Protein AF-A0A420QWT0-F1 (afdb_monomer)

Nearest PDB structures (foldseek):
  5tpr-assembly1_B  TM=4.405E-01  e=2.534E+00  Trichormus variabilis ATCC 29413
  8ay0-assembly3_C  TM=2.573E-01  e=9.370E-01  Bacillus subtilis
  5er3-assembly1_A  TM=3.876E-01  e=3.249E+00  Rhodopirellula baltica SH 1
  6lk2-assembly2_B  TM=3.713E-01  e=8.257E+00  Providencia alcalifaciens F90-2004

Radius of gyration: 18.42 Å; Cα contacts (8 Å, |Δi|>4): 127; chains: 1; bounding box: 42×38×59 Å

Organism: Fusarium oxysporum (NCBI:txid5507)

Secondary structure (DSSP, 8-state):
--------TTTT---S-SS----S--HHHHT-TT--SPEEEEETT--SSHHHHHHHHTS-TT--S-EEEEE--S-HHHHHHHHHHHHHHHH-S-HHHHHHHHHHHHH-SS--HHHHHHHHHHHHHHHHHHHHHHTTS-GGG--

Structure (mmCIF, N/CA/C/O backbone):
data_AF-A0A420QWT0-F1
#
_entry.id   AF-A0A420QWT0-F1
#
loop_
_atom_site.group_PDB
_atom_site.id
_atom_site.type_symbol
_atom_site.label_atom_id
_atom_site.label_alt_id
_atom_site.label_comp_id
_atom_site.label_asym_id
_atom_site.label_entity_id
_atom_site.label_seq_id
_atom_site.pdbx_PDB_ins_code
_atom_site.Cartn_x
_atom_site.Cartn_y
_atom_site.Cartn_z
_atom_site.occupancy
_atom_site.B_iso_or_equiv
_atom_site.auth_seq_id
_atom_site.auth_comp_id
_atom_site.auth_asym_id
_atom_site.auth_atom_id
_atom_site.pdbx_PDB_model_num
ATOM 1 N N . MET A 1 1 ? 8.791 12.418 -42.020 1.00 38.28 1 MET A N 1
ATOM 2 C CA . MET A 1 1 ? 9.603 12.540 -40.796 1.00 38.28 1 MET A CA 1
ATOM 3 C C . MET A 1 1 ? 8.956 13.667 -40.011 1.00 38.28 1 MET A C 1
ATOM 5 O O . MET A 1 1 ? 9.045 14.799 -40.458 1.00 38.28 1 MET A O 1
ATOM 9 N N . ARG A 1 2 ? 8.090 13.342 -39.043 1.00 45.41 2 ARG A N 1
ATOM 10 C CA . ARG A 1 2 ? 7.358 14.347 -38.257 1.00 45.41 2 ARG A CA 1
ATOM 11 C C . ARG A 1 2 ? 8.166 14.600 -36.991 1.00 45.41 2 ARG A C 1
ATOM 13 O O . ARG A 1 2 ? 8.563 13.626 -36.359 1.00 45.41 2 ARG A O 1
ATOM 20 N N . ASP A 1 3 ? 8.440 15.871 -36.715 1.00 48.00 3 ASP A N 1
ATOM 21 C CA . ASP A 1 3 ? 8.976 16.341 -35.441 1.00 48.00 3 ASP A CA 1
ATOM 22 C C . ASP A 1 3 ? 8.069 15.832 -34.316 1.00 48.00 3 ASP A C 1
ATOM 24 O O . ASP A 1 3 ? 6.866 16.091 -34.313 1.00 48.00 3 ASP A O 1
ATOM 28 N N . GLU A 1 4 ? 8.641 15.045 -33.410 1.00 56.78 4 GLU A N 1
ATOM 29 C CA . GLU A 1 4 ? 8.006 14.694 -32.144 1.00 56.78 4 GLU A CA 1
ATOM 30 C C . GLU A 1 4 ? 8.210 15.892 -31.213 1.00 56.78 4 GLU A C 1
ATOM 32 O O . GLU A 1 4 ? 9.347 16.220 -30.858 1.00 56.78 4 GLU A O 1
ATOM 37 N N . ASP A 1 5 ? 7.117 16.568 -30.850 1.00 61.09 5 ASP A N 1
ATOM 38 C CA . ASP A 1 5 ? 7.131 17.589 -29.805 1.00 61.09 5 ASP A CA 1
ATOM 39 C C . ASP A 1 5 ? 7.795 17.019 -28.538 1.00 61.09 5 ASP A C 1
ATOM 41 O O . ASP A 1 5 ? 7.561 15.853 -28.193 1.00 61.09 5 ASP A O 1
ATOM 45 N N . PRO A 1 6 ? 8.614 17.801 -27.812 1.00 56.22 6 PRO A N 1
ATOM 46 C CA . PRO A 1 6 ? 9.253 17.318 -26.598 1.00 56.22 6 PRO A CA 1
ATOM 47 C C . PRO A 1 6 ? 8.182 16.847 -25.611 1.00 56.22 6 PRO A C 1
ATOM 49 O O . PRO A 1 6 ? 7.360 17.634 -25.139 1.00 56.22 6 PRO A O 1
ATOM 52 N N . VAL A 1 7 ? 8.194 15.548 -25.298 1.00 57.12 7 VAL A N 1
ATOM 53 C CA . VAL A 1 7 ? 7.307 14.962 -24.292 1.00 57.12 7 VAL A CA 1
ATOM 54 C C . VAL A 1 7 ? 7.584 15.674 -22.972 1.00 57.12 7 VAL A C 1
ATOM 56 O O . VAL A 1 7 ? 8.680 15.579 -22.417 1.00 57.12 7 VAL A O 1
ATOM 59 N N . THR A 1 8 ? 6.596 16.415 -22.472 1.00 62.59 8 THR A N 1
ATOM 60 C CA . THR A 1 8 ? 6.654 17.040 -21.151 1.00 62.59 8 THR A CA 1
ATOM 61 C C . THR A 1 8 ? 6.964 15.978 -20.099 1.00 62.59 8 THR A C 1
ATOM 63 O O . THR A 1 8 ? 6.437 14.866 -20.155 1.00 62.59 8 THR A O 1
ATOM 66 N N . PHE A 1 9 ? 7.833 16.294 -19.136 1.00 56.12 9 PHE A N 1
ATOM 67 C CA . PHE A 1 9 ? 8.149 15.384 -18.032 1.00 56.12 9 PHE A CA 1
ATOM 68 C C . PHE A 1 9 ? 6.848 14.918 -17.348 1.00 56.12 9 PHE A C 1
ATOM 70 O O . PHE A 1 9 ? 6.050 15.748 -16.919 1.00 56.12 9 PHE A O 1
A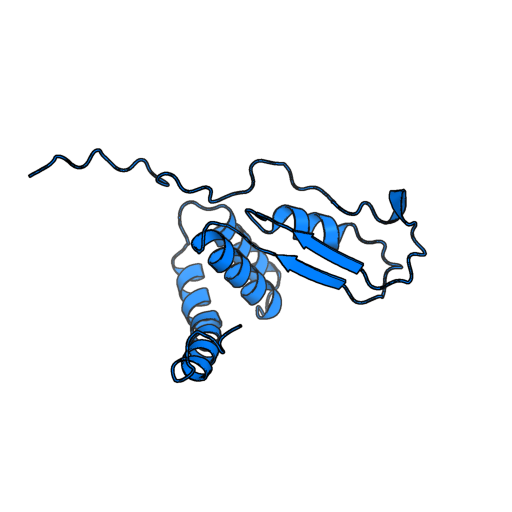TOM 77 N N . GLY A 1 10 ? 6.615 13.601 -17.295 1.00 59.62 10 GLY A N 1
ATOM 78 C CA . GLY A 1 10 ? 5.368 12.994 -16.796 1.00 59.62 10 GLY A CA 1
ATOM 79 C C . GLY A 1 10 ? 4.281 12.721 -17.854 1.00 59.62 10 GLY A C 1
ATOM 80 O O . GLY A 1 10 ? 3.324 12.001 -17.573 1.00 59.62 10 GLY A O 1
ATOM 81 N N . GLY A 1 11 ? 4.431 13.211 -19.087 1.00 67.88 11 GLY A N 1
ATOM 82 C CA . GLY A 1 11 ? 3.473 13.006 -20.178 1.00 67.88 11 GLY A CA 1
ATOM 83 C C . GLY A 1 11 ? 2.061 13.519 -19.855 1.00 67.88 11 GLY A C 1
ATOM 84 O O . GLY A 1 11 ? 1.892 14.494 -19.129 1.00 67.88 11 GLY A O 1
ATOM 85 N N . LYS A 1 12 ? 1.034 12.850 -20.397 1.00 70.44 12 LYS A N 1
ATOM 86 C CA . LYS A 1 12 ? -0.393 13.082 -20.078 1.00 70.44 12 LYS A CA 1
ATOM 87 C C . LYS A 1 12 ? -0.902 12.172 -18.943 1.00 70.44 12 LYS A C 1
ATOM 89 O O . LYS A 1 12 ? -2.098 11.911 -18.875 1.00 70.44 12 LYS A O 1
ATOM 94 N N . LYS A 1 13 ? -0.007 11.628 -18.109 1.00 73.19 13 LYS A N 1
ATOM 95 C CA . LYS A 1 13 ? -0.359 10.612 -17.106 1.00 73.19 13 LYS A CA 1
ATOM 96 C C . LYS A 1 13 ? -0.757 11.243 -15.776 1.00 73.19 13 LYS A C 1
ATOM 98 O O . LYS A 1 13 ? -0.067 12.122 -15.262 1.00 73.19 13 LYS A O 1
ATOM 103 N N . TYR A 1 14 ? -1.830 10.728 -15.184 1.00 77.19 14 TYR A N 1
ATOM 104 C CA . TYR A 1 14 ? -2.287 11.102 -13.847 1.00 77.19 14 TYR A CA 1
ATOM 105 C C . TYR A 1 14 ? -1.692 10.142 -12.821 1.00 77.19 14 TYR A C 1
ATOM 107 O O .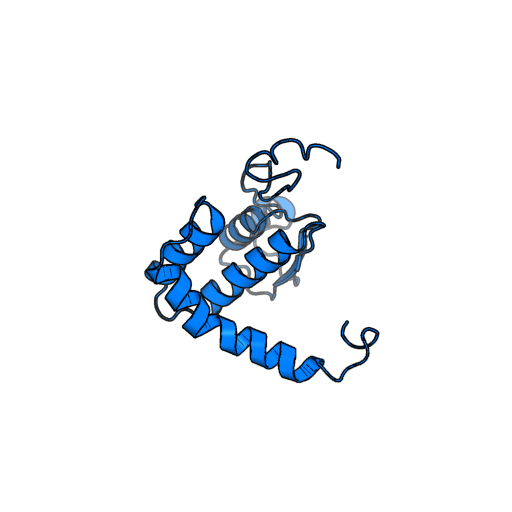 TYR A 1 14 ? -2.294 9.144 -12.452 1.00 77.19 14 TYR A O 1
ATOM 115 N N . LEU A 1 15 ? -0.461 10.422 -12.390 1.00 73.81 15 LEU A N 1
ATOM 116 C CA . LEU A 1 15 ? 0.269 9.508 -11.509 1.00 73.81 15 LEU A CA 1
ATOM 117 C C . LEU A 1 15 ? -0.187 9.581 -10.047 1.00 73.81 15 LEU A C 1
ATOM 119 O O . LEU A 1 15 ? 0.079 8.651 -9.298 1.00 73.81 15 LEU A O 1
ATOM 123 N N . PHE A 1 16 ? -0.833 10.659 -9.610 1.00 78.25 16 PHE A N 1
ATOM 124 C CA . PHE A 1 16 ? -1.189 10.878 -8.207 1.00 78.25 16 PHE A CA 1
ATOM 125 C C . PHE A 1 16 ? -2.631 11.326 -8.064 1.00 78.25 16 PHE A C 1
ATOM 127 O O . PHE A 1 16 ? -3.143 12.052 -8.917 1.00 78.25 16 PHE A O 1
ATOM 134 N N . GLY A 1 17 ? -3.238 10.983 -6.926 1.00 75.62 17 GLY A N 1
ATOM 135 C CA . GLY A 1 17 ? -4.487 11.607 -6.513 1.00 75.62 17 GLY A CA 1
ATOM 136 C C . GLY A 1 17 ? -4.335 13.132 -6.430 1.00 75.62 17 GLY A C 1
ATOM 137 O O . GLY A 1 17 ? -3.309 13.658 -5.984 1.00 75.62 17 GLY A O 1
ATOM 138 N N . ASN A 1 18 ? -5.368 13.854 -6.850 1.00 83.12 18 ASN A N 1
ATOM 139 C CA . ASN A 1 18 ? -5.418 15.320 -6.846 1.00 83.12 18 ASN A CA 1
ATOM 140 C C . ASN A 1 18 ? -6.185 15.899 -5.641 1.00 83.12 18 ASN A C 1
ATOM 142 O O . ASN A 1 18 ? -6.386 17.108 -5.563 1.00 83.12 18 ASN A O 1
ATOM 146 N N . VAL A 1 19 ? -6.593 15.046 -4.701 1.00 85.88 19 VAL A N 1
ATOM 147 C CA . VAL A 1 19 ? -7.299 15.413 -3.465 1.00 85.88 19 VAL A CA 1
ATOM 148 C C . VAL A 1 19 ? -6.434 15.112 -2.239 1.00 85.88 19 VAL A C 1
ATOM 150 O O . VAL A 1 19 ? -5.578 14.226 -2.312 1.00 85.88 19 VAL A O 1
ATOM 153 N N . PRO A 1 20 ? -6.606 15.819 -1.106 1.00 91.06 20 PRO A N 1
ATOM 154 C CA . PRO A 1 20 ? -5.945 15.438 0.142 1.00 91.06 20 PRO A CA 1
ATOM 155 C C . PRO A 1 20 ? -6.336 14.014 0.562 1.00 91.06 20 PRO A C 1
ATOM 157 O O . PRO A 1 20 ? -7.334 13.475 0.089 1.00 91.06 20 PRO A O 1
ATOM 160 N N . ALA A 1 21 ? -5.547 13.407 1.449 1.00 94.00 21 ALA A N 1
ATOM 161 C CA . ALA A 1 21 ? -5.912 12.126 2.038 1.00 94.00 21 ALA A CA 1
ATOM 162 C C . ALA A 1 21 ? -7.170 12.296 2.901 1.00 94.00 21 ALA A C 1
ATOM 164 O O . ALA A 1 21 ? -7.199 13.135 3.803 1.00 94.00 21 ALA A O 1
ATOM 165 N N . LEU A 1 22 ? -8.206 11.518 2.603 1.00 94.56 22 LEU A N 1
ATOM 166 C CA . LEU A 1 22 ? -9.486 11.554 3.295 1.00 94.56 22 LEU A CA 1
ATOM 167 C C . LEU A 1 22 ? -9.774 10.195 3.921 1.00 94.56 22 LEU A C 1
ATOM 169 O O . LEU A 1 22 ? -9.590 9.154 3.291 1.00 94.56 22 LEU A O 1
ATOM 173 N N . ASP A 1 23 ? -10.265 10.231 5.156 1.00 95.06 23 ASP A N 1
ATOM 174 C CA . ASP A 1 23 ? -11.003 9.108 5.713 1.00 95.06 23 ASP A CA 1
ATOM 175 C C . ASP A 1 23 ? -12.378 9.107 5.043 1.00 95.06 23 ASP A C 1
ATOM 177 O O . ASP A 1 23 ? -13.208 9.979 5.313 1.00 95.06 23 ASP A O 1
ATOM 181 N N . VAL A 1 24 ? -12.573 8.184 4.099 1.00 93.44 24 VAL A N 1
ATOM 182 C CA . VAL A 1 24 ? -13.817 8.113 3.320 1.00 93.44 24 VAL A CA 1
ATOM 183 C C . VAL A 1 24 ? -14.951 7.480 4.117 1.00 93.44 24 VAL A C 1
ATOM 185 O O . VAL A 1 24 ? -16.112 7.683 3.770 1.00 93.44 24 VAL A O 1
ATOM 188 N N . LEU A 1 25 ? -14.626 6.731 5.174 1.00 93.00 25 LEU A N 1
ATOM 189 C CA . LEU A 1 25 ? -15.616 6.074 6.014 1.00 93.00 25 LEU A CA 1
ATOM 190 C C . LEU A 1 25 ? -16.102 6.987 7.121 1.00 93.00 25 LEU A C 1
ATOM 192 O O . LEU A 1 25 ? -17.306 7.105 7.306 1.00 93.00 25 LEU A O 1
ATOM 196 N N . ARG A 1 26 ? -15.183 7.612 7.866 1.00 93.06 26 ARG A N 1
ATOM 197 C CA . ARG A 1 26 ? -15.493 8.322 9.117 1.00 93.06 26 ARG A CA 1
ATOM 198 C C . ARG A 1 26 ? -16.384 7.478 10.026 1.00 93.06 26 ARG A C 1
ATOM 200 O O . ARG A 1 26 ? -17.365 7.980 10.574 1.00 93.06 26 ARG A O 1
ATOM 207 N N . LEU A 1 27 ? -16.024 6.199 10.176 1.00 91.06 27 LEU A N 1
ATOM 208 C CA . LEU A 1 27 ? -16.895 5.140 10.699 1.00 91.06 27 LEU A CA 1
ATOM 209 C C . LEU A 1 27 ? -17.584 5.533 12.014 1.00 91.06 27 LEU A C 1
ATOM 211 O O . LEU A 1 27 ? -18.795 5.407 12.147 1.00 91.06 27 LEU A O 1
ATOM 215 N N . GLY A 1 28 ? -16.836 6.091 12.972 1.00 85.12 28 GLY A N 1
ATOM 216 C CA . GLY A 1 28 ? -17.394 6.514 14.262 1.00 85.12 28 GLY A CA 1
ATOM 217 C C . GLY A 1 28 ? -18.463 7.613 14.163 1.00 85.12 28 GLY A C 1
ATOM 218 O O . GLY A 1 28 ? -19.363 7.666 14.996 1.00 85.12 28 GLY A O 1
ATOM 219 N N . ALA A 1 29 ? -18.397 8.471 13.142 1.00 87.81 29 ALA A N 1
ATOM 220 C CA . ALA A 1 29 ? -19.342 9.565 12.926 1.00 87.81 29 ALA A CA 1
ATOM 221 C C . ALA A 1 29 ? -20.557 9.174 12.069 1.00 87.81 29 ALA A C 1
ATOM 223 O O . ALA A 1 29 ? -21.566 9.877 12.111 1.00 87.81 29 ALA A O 1
ATOM 224 N N . HIS A 1 30 ? -20.459 8.110 11.270 1.00 87.31 30 HIS A N 1
ATOM 225 C CA . HIS A 1 30 ? -21.506 7.696 10.335 1.00 87.31 30 HIS A CA 1
ATOM 226 C C . HIS A 1 30 ? -22.239 6.435 10.825 1.00 87.31 30 HIS A C 1
ATOM 228 O O . HIS A 1 30 ? -23.436 6.496 11.104 1.00 87.31 30 HIS A O 1
ATOM 234 N N . GLU A 1 31 ? -21.537 5.309 10.979 1.00 83.75 31 GLU A N 1
ATOM 235 C CA . GLU A 1 31 ? -22.093 4.013 11.402 1.00 83.75 31 GLU A CA 1
ATOM 236 C C . GLU A 1 31 ? -21.942 3.745 12.911 1.00 83.75 31 GLU A C 1
ATOM 238 O O . GLU A 1 31 ? -22.606 2.863 13.459 1.00 83.75 31 GLU A O 1
ATOM 243 N N . GLY A 1 32 ? -21.090 4.518 13.587 1.00 80.88 32 GLY A N 1
ATOM 244 C CA . GLY A 1 32 ? -20.795 4.403 15.012 1.00 80.88 32 GLY A CA 1
ATOM 245 C C . GLY A 1 32 ? -19.696 3.386 15.337 1.00 80.88 32 GLY A C 1
ATOM 246 O O . GLY A 1 32 ? -19.387 2.473 14.573 1.00 80.88 32 GLY A O 1
ATOM 247 N N . GLU A 1 33 ? -19.106 3.526 16.526 1.00 76.31 33 GLU A N 1
ATOM 248 C CA . GLU A 1 33 ? -17.982 2.690 16.995 1.00 76.31 33 GLU A CA 1
ATOM 249 C C . GLU A 1 33 ? -18.348 1.211 17.213 1.00 76.31 33 GLU A C 1
ATOM 251 O O . GLU A 1 33 ? -17.465 0.359 17.314 1.00 76.31 33 GLU A O 1
ATOM 256 N N . ALA A 1 34 ? -19.647 0.902 17.269 1.00 78.38 34 ALA A N 1
ATOM 257 C CA . ALA A 1 34 ? -20.188 -0.444 17.436 1.00 78.38 34 ALA A CA 1
ATOM 258 C C . ALA A 1 34 ? -20.536 -1.128 16.098 1.00 78.38 34 ALA A C 1
ATOM 260 O O . ALA A 1 34 ? -21.290 -2.103 16.088 1.00 78.38 34 ALA A O 1
ATOM 261 N N . CYS A 1 35 ? -20.036 -0.618 14.964 1.00 82.81 35 CYS A N 1
ATOM 262 C CA . CYS A 1 35 ? -20.256 -1.240 13.662 1.00 82.81 35 CYS A CA 1
ATOM 263 C C . CYS A 1 35 ? -19.673 -2.665 13.642 1.00 82.81 35 CYS A C 1
ATOM 265 O O . CYS A 1 35 ? -18.464 -2.864 13.556 1.00 82.81 35 CYS A O 1
ATOM 267 N N . GLY A 1 36 ? -20.556 -3.661 13.742 1.00 82.19 36 GLY A N 1
ATOM 268 C CA . GLY A 1 36 ? -20.201 -5.082 13.790 1.00 82.19 36 GLY A CA 1
ATOM 269 C C . GLY A 1 36 ? -20.291 -5.801 12.445 1.00 82.19 36 GLY A C 1
ATOM 270 O O . GLY A 1 36 ? -20.168 -7.022 12.404 1.00 82.19 36 GLY A O 1
ATOM 271 N N . ASN A 1 37 ? -20.535 -5.077 11.351 1.00 88.81 37 ASN A N 1
ATOM 272 C CA . ASN A 1 37 ? -20.643 -5.659 10.016 1.00 88.81 37 ASN A CA 1
ATOM 273 C C . ASN A 1 37 ? -19.300 -5.600 9.284 1.00 88.81 37 ASN A C 1
ATOM 275 O O . ASN A 1 37 ? -18.541 -4.649 9.445 1.00 88.81 37 ASN A O 1
ATOM 279 N N . GLN A 1 38 ? -19.046 -6.585 8.421 1.00 93.38 38 GLN A N 1
ATOM 280 C CA . GLN A 1 38 ? -17.910 -6.553 7.502 1.00 93.38 38 GLN A CA 1
ATOM 281 C C . GLN A 1 38 ? -18.038 -5.363 6.537 1.00 93.38 38 GLN A C 1
ATOM 283 O O . GLN A 1 38 ? -19.030 -5.250 5.812 1.00 93.38 38 GLN A O 1
ATOM 288 N N . LEU A 1 39 ? -17.011 -4.518 6.477 1.00 93.88 39 LEU A N 1
ATOM 289 C CA . LEU A 1 39 ? -16.942 -3.397 5.544 1.00 93.88 39 LEU A CA 1
ATOM 290 C C . LEU A 1 39 ? -16.394 -3.837 4.183 1.00 93.88 39 LEU A C 1
ATOM 292 O O . LEU A 1 39 ? -15.426 -4.596 4.095 1.00 93.88 39 LEU A O 1
ATOM 296 N N . ARG A 1 40 ? -17.010 -3.324 3.113 1.00 95.19 40 ARG A N 1
ATOM 297 C CA . ARG A 1 40 ? -16.571 -3.515 1.725 1.00 95.19 40 ARG A CA 1
ATOM 298 C C . ARG A 1 40 ? -16.443 -2.158 1.054 1.00 95.19 40 ARG A C 1
ATOM 300 O O . ARG A 1 40 ? -17.440 -1.459 0.891 1.00 95.19 40 ARG A O 1
ATOM 307 N N . LEU A 1 41 ? -15.221 -1.779 0.705 1.00 95.31 41 LEU A N 1
ATOM 308 C CA . LEU A 1 41 ? -14.878 -0.445 0.226 1.00 95.31 41 LEU A CA 1
ATOM 309 C C . LEU A 1 41 ? -14.424 -0.512 -1.227 1.00 95.31 41 LEU A C 1
ATOM 311 O O . LEU A 1 41 ? -13.544 -1.299 -1.566 1.00 95.31 41 LEU A O 1
ATO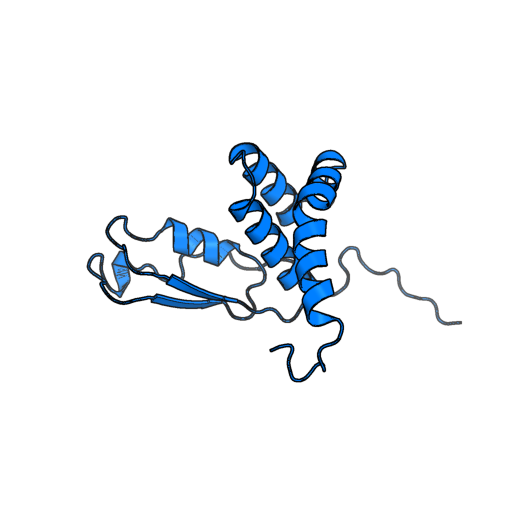M 315 N N . LEU A 1 42 ? -14.995 0.349 -2.067 1.00 95.50 42 LEU A N 1
ATOM 316 C CA . LEU A 1 42 ? -14.552 0.552 -3.442 1.00 95.50 42 LEU A CA 1
ATOM 317 C C . LEU A 1 42 ? -13.856 1.910 -3.553 1.00 95.50 42 LEU A C 1
ATOM 319 O O . LEU A 1 42 ? -14.500 2.950 -3.436 1.00 95.50 42 LEU A O 1
ATOM 323 N N . PHE A 1 43 ? -12.555 1.896 -3.830 1.00 94.62 43 PHE A N 1
ATOM 324 C CA . PHE A 1 43 ? -11.789 3.083 -4.203 1.00 94.62 43 PHE A CA 1
ATOM 325 C C . PHE A 1 43 ? -11.641 3.102 -5.721 1.00 94.62 43 PHE A C 1
ATOM 327 O O . PHE A 1 43 ? -10.637 2.630 -6.259 1.00 94.62 43 PHE A O 1
ATOM 334 N N . SER A 1 44 ? -12.675 3.600 -6.405 1.00 91.75 44 SER A N 1
ATOM 335 C CA . SER A 1 44 ? -12.643 3.688 -7.863 1.00 91.75 44 SER A CA 1
ATOM 336 C C . SER A 1 44 ? -11.784 4.854 -8.337 1.00 91.75 44 SER A C 1
ATOM 338 O O . SER A 1 44 ? -11.807 5.913 -7.705 1.00 91.75 44 SER A O 1
ATOM 340 N N . ALA A 1 45 ? -11.041 4.658 -9.431 1.00 90.44 45 ALA A N 1
ATOM 341 C CA . ALA A 1 45 ? -10.082 5.638 -9.948 1.00 90.44 45 ALA A CA 1
ATOM 342 C C . ALA A 1 45 ? -9.172 6.153 -8.819 1.00 90.44 45 ALA A C 1
ATOM 344 O O . ALA A 1 45 ? -9.060 7.353 -8.560 1.00 90.44 45 ALA A O 1
ATOM 345 N N . SER A 1 46 ? -8.612 5.192 -8.080 1.00 90.31 46 SER A N 1
ATOM 346 C CA . SER A 1 46 ? -7.984 5.415 -6.779 1.00 90.31 46 SER A CA 1
ATOM 347 C C . SER A 1 46 ? -6.857 6.448 -6.818 1.00 90.31 46 SER A C 1
ATOM 349 O O . SER A 1 46 ? -6.661 7.164 -5.833 1.00 90.31 46 SER A O 1
ATOM 351 N N . GLY A 1 47 ? -6.124 6.548 -7.931 1.00 90.75 47 GLY A N 1
ATOM 352 C CA . GLY A 1 47 ? -4.966 7.416 -8.116 1.00 90.75 47 GLY A CA 1
ATOM 353 C C . GLY A 1 47 ? -3.760 6.971 -7.291 1.00 90.75 47 GLY A C 1
ATOM 354 O O . GLY A 1 47 ? -2.679 6.739 -7.821 1.00 90.75 47 GLY A O 1
ATOM 355 N N . ASP A 1 48 ? -3.911 6.837 -5.977 1.00 92.25 48 ASP A N 1
ATOM 356 C CA . ASP A 1 48 ? -2.940 6.226 -5.077 1.00 92.25 48 ASP A CA 1
ATOM 357 C C . ASP A 1 48 ? -3.593 5.734 -3.775 1.00 92.25 48 ASP A C 1
ATOM 359 O O . ASP A 1 48 ? -4.807 5.784 -3.586 1.00 92.25 48 ASP A O 1
ATOM 363 N N . LEU A 1 49 ? -2.772 5.222 -2.861 1.00 94.25 49 LEU A N 1
ATOM 364 C CA . LEU A 1 49 ? -3.223 4.595 -1.623 1.00 94.25 49 LEU A CA 1
ATOM 365 C C . LEU A 1 49 ? -3.571 5.600 -0.506 1.00 94.25 49 LEU A C 1
ATOM 367 O O . LEU A 1 49 ? -3.838 5.167 0.611 1.00 94.25 49 LEU A O 1
ATOM 371 N N . ARG A 1 50 ? -3.573 6.926 -0.736 1.00 93.62 50 ARG A N 1
ATOM 372 C CA . ARG 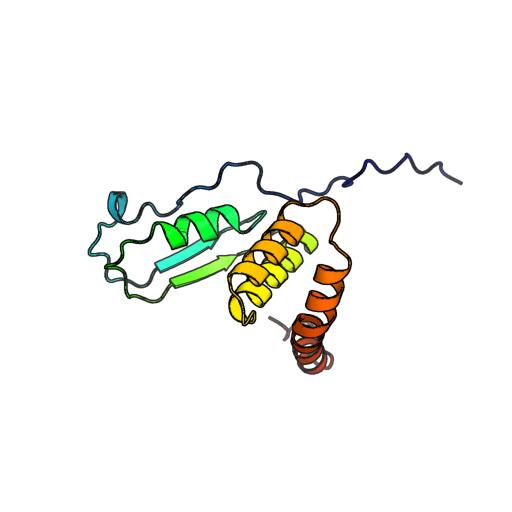A 1 50 ? -3.640 7.911 0.366 1.00 93.62 50 ARG A CA 1
ATOM 373 C C . ARG A 1 50 ? -4.952 7.822 1.133 1.00 93.62 50 ARG A C 1
ATOM 375 O O . ARG A 1 50 ? -4.952 7.834 2.358 1.00 93.62 50 ARG A O 1
ATOM 382 N N . ASN A 1 51 ? -6.058 7.679 0.404 1.00 95.06 51 ASN A N 1
ATOM 383 C CA . ASN A 1 51 ? -7.389 7.567 0.991 1.00 95.06 51 ASN A CA 1
ATOM 384 C C . ASN A 1 51 ? -7.567 6.204 1.657 1.00 95.06 51 ASN A C 1
ATOM 386 O O . ASN A 1 51 ? -8.194 6.120 2.704 1.00 95.06 51 ASN A O 1
ATOM 390 N N . VAL A 1 52 ? -6.960 5.152 1.100 1.00 95.31 52 VAL A N 1
ATOM 391 C CA . VAL A 1 52 ? -6.960 3.812 1.700 1.00 95.31 52 VAL A CA 1
ATOM 392 C C . VAL A 1 52 ? -6.239 3.836 3.044 1.00 95.31 52 VAL A C 1
ATOM 394 O O . VAL A 1 52 ? -6.822 3.464 4.056 1.00 95.31 52 VAL A O 1
ATOM 397 N N . VAL A 1 53 ? -5.002 4.335 3.076 1.00 94.50 53 VAL A N 1
ATOM 398 C CA . VAL A 1 53 ? -4.200 4.433 4.303 1.00 94.50 53 VAL A CA 1
ATOM 399 C C . VAL A 1 53 ? -4.897 5.320 5.334 1.00 94.50 53 VAL A C 1
ATOM 401 O O . VAL A 1 53 ? -5.055 4.909 6.482 1.00 94.50 53 VAL A O 1
ATOM 404 N N . GLN A 1 54 ? -5.370 6.503 4.932 1.00 96.25 54 GLN A N 1
ATOM 405 C CA . GLN A 1 54 ? -6.088 7.407 5.832 1.00 96.25 54 GLN A CA 1
ATOM 406 C C . GLN A 1 54 ? -7.347 6.751 6.406 1.00 96.25 54 GLN A C 1
ATOM 408 O O . GLN A 1 54 ? -7.565 6.806 7.605 1.00 96.25 54 GLN A O 1
ATOM 413 N N . THR A 1 55 ? -8.148 6.083 5.582 1.00 95.56 55 THR A N 1
ATOM 414 C CA . THR A 1 55 ? -9.370 5.408 6.041 1.00 95.56 55 THR A CA 1
ATOM 415 C C . THR A 1 55 ? -9.058 4.274 7.014 1.00 95.56 55 THR A C 1
ATOM 417 O O . THR A 1 55 ? -9.669 4.191 8.073 1.00 95.56 55 THR A O 1
ATOM 420 N N . ILE A 1 56 ? -8.074 3.425 6.703 1.00 94.25 56 ILE A N 1
ATOM 421 C CA . ILE A 1 56 ? -7.717 2.274 7.545 1.00 94.25 56 ILE A CA 1
ATOM 422 C C . ILE A 1 56 ? -7.135 2.717 8.890 1.00 94.25 56 ILE A C 1
ATOM 424 O O . ILE A 1 56 ? -7.460 2.142 9.923 1.00 94.25 56 ILE A O 1
ATOM 428 N N . THR A 1 57 ? -6.310 3.764 8.898 1.00 93.94 57 THR A N 1
ATOM 429 C CA . THR A 1 57 ? -5.709 4.297 10.135 1.00 93.94 57 THR A CA 1
ATOM 430 C C . THR A 1 57 ? -6.692 5.046 11.033 1.00 93.94 57 THR A C 1
ATOM 432 O O . THR A 1 57 ? -6.385 5.257 12.203 1.00 93.94 57 THR A O 1
ATOM 435 N N . GLN A 1 58 ? -7.856 5.447 10.515 1.00 94.56 58 GLN A N 1
ATOM 436 C CA . GLN A 1 58 ? -8.907 6.131 11.278 1.00 94.56 58 GLN A CA 1
ATOM 437 C C . GLN A 1 58 ? -10.010 5.184 11.766 1.00 94.56 58 GLN A C 1
ATOM 439 O O . GLN A 1 58 ? -10.990 5.629 12.366 1.00 94.56 58 GLN A O 1
ATOM 444 N N . LEU A 1 59 ? -9.870 3.877 11.532 1.00 92.56 59 LEU A N 1
ATOM 445 C CA . LEU A 1 59 ? -10.824 2.915 12.060 1.00 92.56 59 LEU A CA 1
ATOM 446 C C . LEU A 1 59 ? -10.794 2.907 13.594 1.00 92.56 59 LEU A C 1
ATOM 448 O O . LEU A 1 59 ? -9.710 2.921 14.187 1.00 92.56 59 LEU A O 1
ATOM 452 N N . PRO A 1 60 ? -11.966 2.852 14.251 1.00 90.50 60 PRO A N 1
ATOM 453 C CA . PRO A 1 60 ? -12.040 2.692 15.692 1.00 90.50 60 PRO A CA 1
ATOM 454 C C . PRO A 1 60 ? -11.277 1.437 16.136 1.00 90.50 60 PRO A C 1
ATOM 456 O O . PRO A 1 60 ? -11.439 0.388 15.510 1.00 90.50 60 PRO A O 1
ATOM 459 N N . PRO A 1 61 ? -10.520 1.483 17.247 1.00 88.81 61 PRO A N 1
ATOM 460 C CA . PRO A 1 61 ? -9.854 0.299 17.794 1.00 88.81 61 PRO A CA 1
ATOM 461 C C . PRO A 1 61 ? -10.808 -0.859 18.127 1.00 88.81 61 PRO A C 1
ATOM 463 O O . PRO A 1 61 ? -10.368 -1.996 18.234 1.00 88.81 61 PRO A O 1
ATOM 466 N N . SER A 1 62 ? -12.103 -0.572 18.303 1.00 89.56 62 SER A N 1
ATOM 467 C CA . SER A 1 62 ? -13.169 -1.553 18.535 1.00 89.56 62 SER A CA 1
ATOM 468 C C . SER A 1 62 ? -13.609 -2.314 17.280 1.00 89.56 62 SER A C 1
ATOM 470 O O . SER A 1 62 ? -14.373 -3.273 17.389 1.00 89.56 62 SER A O 1
ATOM 472 N N . TYR A 1 63 ? -13.192 -1.886 16.086 1.00 91.44 63 TYR A N 1
ATOM 473 C CA . TYR A 1 63 ? -13.584 -2.532 14.841 1.00 91.44 63 TYR A CA 1
ATOM 474 C C . TYR A 1 63 ? -12.684 -3.745 14.561 1.00 91.44 63 TYR A C 1
ATOM 476 O O . TYR A 1 63 ? -11.541 -3.614 14.130 1.00 91.44 63 TYR A O 1
ATOM 484 N N . GLU A 1 64 ? -13.224 -4.942 14.789 1.00 90.19 64 GLU A N 1
ATOM 485 C CA . GLU A 1 64 ? -12.495 -6.215 14.654 1.00 90.19 64 GLU A CA 1
ATOM 486 C C . GLU A 1 64 ? -12.923 -7.041 13.426 1.00 90.19 64 GLU A C 1
ATOM 488 O O . GLU A 1 64 ? -12.422 -8.143 13.197 1.00 90.19 64 GLU A O 1
ATOM 493 N N . GLN A 1 65 ? -13.872 -6.542 12.629 1.00 92.69 65 GLN A N 1
ATOM 494 C CA . GLN A 1 65 ? -14.388 -7.281 11.478 1.00 92.69 65 GLN A CA 1
ATOM 495 C C . GLN A 1 65 ? -13.428 -7.209 10.279 1.00 92.69 65 GLN A C 1
ATOM 497 O O . GLN A 1 65 ? -12.704 -6.225 10.119 1.00 92.69 65 GLN A O 1
ATOM 502 N N . PRO A 1 66 ? -13.432 -8.204 9.373 1.00 93.94 66 PRO A N 1
ATOM 503 C CA . PRO A 1 66 ? -12.656 -8.118 8.142 1.00 93.94 66 PRO A CA 1
ATOM 504 C C . PRO A 1 66 ? -13.046 -6.894 7.302 1.00 93.94 66 PRO A C 1
ATOM 506 O O . PRO A 1 66 ? -14.190 -6.432 7.333 1.00 93.94 66 PRO A O 1
ATOM 509 N N . ILE A 1 67 ? -12.099 -6.397 6.509 1.00 94.19 67 ILE A N 1
ATOM 510 C CA . ILE A 1 67 ? -12.338 -5.323 5.540 1.00 94.19 67 ILE A CA 1
ATOM 511 C C . ILE A 1 67 ? -11.960 -5.836 4.168 1.00 94.19 67 ILE A C 1
ATOM 513 O O . ILE A 1 67 ? -10.849 -6.316 3.952 1.00 94.19 67 ILE A O 1
ATOM 517 N N . GLU A 1 68 ? -12.897 -5.723 3.240 1.00 96.06 68 GLU A N 1
ATOM 518 C CA . GLU A 1 68 ? -12.653 -5.967 1.830 1.00 96.06 68 GLU A CA 1
ATOM 519 C C . GLU A 1 68 ? -12.437 -4.627 1.132 1.00 96.06 68 GLU A C 1
ATOM 521 O O . GLU A 1 68 ? -13.265 -3.723 1.240 1.00 96.06 68 GLU A O 1
ATOM 526 N N . ILE A 1 69 ? -11.317 -4.488 0.427 1.00 95.69 69 ILE A N 1
ATOM 527 C CA . ILE A 1 69 ? -10.983 -3.275 -0.317 1.00 95.69 69 ILE A CA 1
ATOM 528 C C . ILE A 1 69 ? -10.798 -3.655 -1.778 1.00 95.69 69 ILE A C 1
ATOM 530 O O . ILE A 1 69 ? -9.944 -4.475 -2.112 1.00 95.69 69 ILE A O 1
ATOM 534 N N . ILE A 1 70 ? -11.586 -3.025 -2.641 1.00 95.44 70 ILE A N 1
ATOM 535 C CA . ILE A 1 70 ? -11.473 -3.113 -4.091 1.00 95.44 70 ILE A CA 1
ATOM 536 C C . ILE A 1 70 ? -10.930 -1.777 -4.586 1.00 95.44 70 ILE A C 1
ATOM 538 O O . ILE A 1 70 ? -11.435 -0.712 -4.227 1.00 95.44 70 ILE A O 1
ATOM 542 N N . MET A 1 71 ? -9.889 -1.837 -5.409 1.00 94.12 71 MET A N 1
ATOM 543 C CA . MET A 1 71 ? -9.257 -0.662 -5.997 1.00 94.12 71 MET A CA 1
ATOM 544 C C . MET A 1 71 ? -9.089 -0.858 -7.494 1.00 94.12 71 MET A C 1
ATOM 546 O O . MET A 1 71 ? -8.657 -1.926 -7.929 1.00 94.12 71 MET A O 1
ATOM 550 N N . ASP A 1 72 ? -9.357 0.191 -8.262 1.00 92.38 72 ASP A N 1
ATOM 551 C CA . ASP A 1 72 ? -9.012 0.252 -9.676 1.00 92.38 72 ASP A CA 1
ATOM 552 C C . ASP A 1 72 ? -8.414 1.612 -10.050 1.00 92.38 72 ASP A C 1
ATOM 554 O O . ASP A 1 72 ? -8.427 2.574 -9.272 1.00 92.38 72 ASP A O 1
ATOM 558 N N . ASP A 1 73 ? -7.807 1.658 -11.232 1.00 92.69 73 ASP A N 1
ATOM 559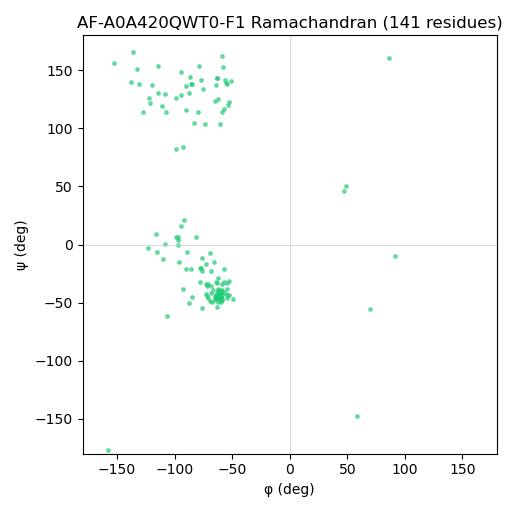 C CA . ASP A 1 73 ? -7.389 2.891 -11.883 1.00 92.69 73 ASP A CA 1
ATOM 560 C C . ASP A 1 73 ? -7.380 2.702 -13.404 1.00 92.69 73 ASP A C 1
ATOM 562 O O . ASP A 1 73 ? -7.253 1.581 -13.904 1.00 92.69 73 ASP A O 1
ATOM 566 N N . HIS A 1 74 ? -7.512 3.805 -14.139 1.00 89.75 74 HIS A N 1
ATOM 567 C CA . HIS A 1 74 ? -7.398 3.802 -15.592 1.00 89.75 74 HIS A CA 1
ATOM 568 C C . HIS A 1 74 ? -5.948 3.582 -16.043 1.00 89.75 74 HIS A C 1
ATOM 570 O O . HIS A 1 74 ? -5.701 2.920 -17.052 1.00 89.75 74 HIS A O 1
ATOM 576 N N . GLU A 1 75 ? -4.984 4.119 -15.292 1.00 89.31 75 GLU A N 1
ATOM 577 C CA . GLU A 1 75 ? -3.567 4.034 -15.622 1.00 89.31 75 GLU A CA 1
ATOM 578 C C . GLU A 1 75 ? -2.946 2.775 -15.002 1.00 89.31 75 GLU A C 1
ATOM 580 O O . GLU A 1 75 ? -2.809 2.648 -13.784 1.00 89.31 75 GLU A O 1
ATOM 585 N N . PHE A 1 76 ? -2.487 1.843 -15.844 1.00 89.50 76 PHE A N 1
ATOM 586 C CA . PHE A 1 76 ? -1.832 0.614 -15.374 1.00 89.50 76 PHE A CA 1
ATOM 587 C C . PHE A 1 76 ? -0.643 0.896 -14.444 1.00 89.50 76 PHE A C 1
ATOM 589 O O . PHE A 1 76 ? -0.455 0.189 -13.457 1.00 89.50 76 PHE A O 1
ATOM 596 N N . ASP A 1 77 ? 0.138 1.942 -14.725 1.00 88.81 77 ASP A N 1
ATOM 597 C CA . ASP A 1 77 ? 1.303 2.304 -13.910 1.00 88.81 77 ASP A CA 1
ATOM 598 C C . ASP A 1 77 ? 0.908 2.690 -12.476 1.00 88.81 77 ASP A C 1
ATOM 600 O O . ASP A 1 77 ? 1.646 2.403 -11.532 1.00 88.81 77 ASP A O 1
ATOM 604 N N . VAL A 1 78 ? -0.273 3.293 -12.298 1.00 91.06 78 VAL A N 1
ATOM 605 C CA . VAL A 1 78 ? -0.836 3.604 -10.980 1.00 91.06 78 VAL A CA 1
ATOM 606 C C . VAL A 1 78 ? -1.196 2.318 -10.244 1.00 91.06 78 VAL A C 1
ATOM 608 O O . VAL A 1 78 ? -0.768 2.127 -9.103 1.00 91.06 78 VAL A O 1
ATOM 611 N N . VAL A 1 79 ? -1.918 1.408 -10.905 1.00 92.25 79 VAL A N 1
ATOM 612 C CA . VAL A 1 79 ? -2.283 0.105 -10.327 1.00 92.25 79 VAL A CA 1
ATOM 613 C C . VAL A 1 79 ? -1.028 -0.677 -9.939 1.00 92.25 79 VAL A C 1
ATOM 615 O O . VAL A 1 79 ? -0.914 -1.154 -8.810 1.00 92.25 79 VAL A O 1
ATOM 618 N N . ALA A 1 80 ? -0.045 -0.752 -10.838 1.00 91.94 80 ALA A N 1
ATOM 619 C CA . ALA A 1 80 ? 1.219 -1.434 -10.604 1.00 91.94 80 ALA A CA 1
ATOM 620 C C . ALA A 1 80 ? 1.986 -0.826 -9.421 1.00 91.94 80 ALA A C 1
ATOM 622 O O . ALA A 1 80 ? 2.466 -1.570 -8.565 1.00 91.94 80 ALA A O 1
ATOM 623 N N . ARG A 1 81 ? 2.062 0.509 -9.318 1.00 92.38 81 ARG A N 1
ATOM 624 C CA . ARG A 1 81 ? 2.691 1.178 -8.170 1.00 92.38 81 ARG A CA 1
ATOM 625 C C . ARG A 1 81 ? 1.962 0.867 -6.864 1.00 92.38 81 ARG A C 1
ATOM 627 O O . ARG A 1 81 ? 2.622 0.574 -5.870 1.00 92.38 81 ARG A O 1
ATOM 634 N N . ASN A 1 82 ? 0.631 0.909 -6.851 1.00 94.12 82 ASN A N 1
ATOM 635 C CA . ASN A 1 82 ? -0.152 0.611 -5.651 1.00 94.12 82 ASN A CA 1
ATOM 636 C C . ASN A 1 82 ? 0.073 -0.842 -5.200 1.00 94.12 82 ASN A C 1
ATOM 638 O O . ASN A 1 82 ? 0.346 -1.084 -4.026 1.00 94.12 82 ASN A O 1
ATOM 642 N N . VAL A 1 83 ? 0.076 -1.801 -6.133 1.00 93.19 83 VAL A N 1
ATOM 643 C CA . VAL A 1 83 ? 0.433 -3.202 -5.846 1.00 93.19 83 VAL A CA 1
ATOM 644 C C . VAL A 1 83 ? 1.859 -3.310 -5.304 1.00 93.19 83 VAL A C 1
ATOM 646 O O . VAL A 1 83 ? 2.096 -4.049 -4.350 1.00 93.19 83 VAL A O 1
ATOM 649 N N . ILE A 1 84 ? 2.808 -2.557 -5.867 1.00 92.75 84 ILE A N 1
ATOM 650 C CA . ILE A 1 84 ? 4.195 -2.547 -5.397 1.00 92.75 84 ILE A CA 1
ATOM 651 C C . ILE A 1 84 ? 4.286 -2.071 -3.937 1.00 92.75 84 ILE A C 1
ATOM 653 O O . ILE A 1 84 ? 4.916 -2.720 -3.102 1.00 92.75 84 ILE A O 1
ATOM 657 N N . ILE A 1 85 ? 3.627 -0.962 -3.610 1.00 94.06 85 ILE A N 1
ATOM 658 C CA . ILE A 1 85 ? 3.601 -0.416 -2.248 1.00 94.06 85 ILE A CA 1
ATOM 659 C C . ILE A 1 85 ? 2.966 -1.415 -1.272 1.00 94.06 85 ILE A C 1
ATOM 661 O O . ILE A 1 85 ? 3.518 -1.652 -0.199 1.00 94.06 85 ILE A O 1
ATOM 665 N N . LEU A 1 86 ? 1.851 -2.047 -1.652 1.00 93.38 86 LEU A N 1
ATOM 666 C CA . LEU A 1 86 ? 1.177 -3.044 -0.816 1.00 93.38 86 LEU A CA 1
ATOM 667 C C . LEU A 1 86 ? 2.055 -4.274 -0.564 1.00 93.38 86 LEU A C 1
ATOM 669 O O . LEU A 1 86 ? 2.177 -4.722 0.571 1.00 93.38 86 LEU A O 1
ATOM 673 N N . LEU A 1 87 ? 2.709 -4.804 -1.599 1.00 92.19 87 LEU A N 1
ATOM 674 C CA . LEU A 1 87 ? 3.617 -5.941 -1.448 1.00 92.19 87 LEU A CA 1
ATOM 675 C C . LEU A 1 87 ? 4.796 -5.605 -0.531 1.00 92.19 87 LEU A C 1
ATOM 677 O O . LEU A 1 87 ? 5.182 -6.446 0.276 1.00 92.19 87 LEU A O 1
ATOM 681 N N . LEU A 1 88 ? 5.352 -4.393 -0.608 1.00 91.69 88 LEU A N 1
ATOM 682 C CA . LEU A 1 88 ? 6.389 -3.955 0.329 1.00 91.69 88 LEU A CA 1
ATOM 683 C C . LEU A 1 88 ? 5.872 -3.914 1.761 1.00 91.69 88 LEU A C 1
ATOM 685 O O . LEU A 1 88 ? 6.502 -4.497 2.635 1.00 91.69 88 LEU A O 1
ATOM 689 N N . ALA A 1 89 ? 4.717 -3.288 1.985 1.00 91.38 89 ALA A N 1
ATOM 690 C CA . ALA A 1 89 ? 4.117 -3.198 3.312 1.00 91.38 89 ALA A CA 1
ATOM 691 C C . ALA A 1 89 ? 3.842 -4.585 3.924 1.00 91.38 89 ALA A C 1
ATOM 693 O O . ALA A 1 89 ? 3.966 -4.759 5.131 1.00 91.38 89 ALA A O 1
ATOM 694 N N . LEU A 1 90 ? 3.500 -5.576 3.093 1.00 89.94 90 LEU A N 1
ATOM 695 C CA . LEU A 1 90 ? 3.178 -6.938 3.529 1.00 89.94 90 LEU A CA 1
ATOM 696 C C . LEU A 1 90 ? 4.392 -7.862 3.695 1.00 89.94 90 LEU A C 1
ATOM 698 O O . LEU A 1 90 ? 4.274 -8.894 4.350 1.00 89.94 90 LEU A O 1
ATOM 702 N N . THR A 1 91 ? 5.526 -7.558 3.058 1.00 89.00 91 THR A N 1
ATOM 703 C CA .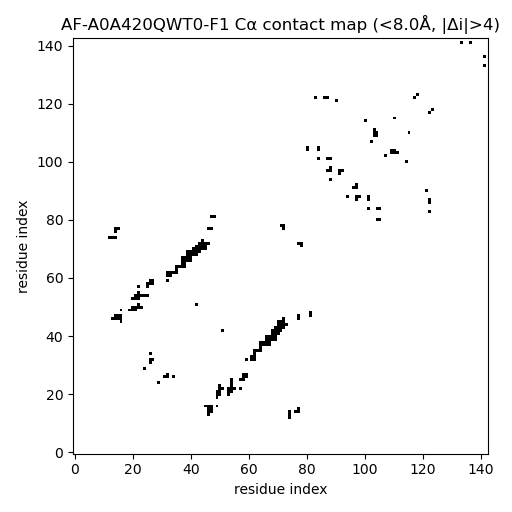 THR A 1 91 ? 6.675 -8.486 2.975 1.00 89.00 91 THR A CA 1
ATOM 704 C C . THR A 1 91 ? 7.984 -7.917 3.510 1.00 89.00 91 THR A C 1
ATOM 706 O O . THR A 1 91 ? 9.003 -8.611 3.507 1.00 89.00 91 THR A O 1
ATOM 709 N N . ALA A 1 92 ? 8.002 -6.653 3.927 1.00 88.06 92 ALA A N 1
ATOM 710 C CA . ALA A 1 92 ? 9.168 -6.064 4.558 1.00 88.06 92 ALA A CA 1
ATOM 711 C C . ALA A 1 92 ? 9.314 -6.554 6.004 1.00 88.06 92 ALA A C 1
ATOM 713 O O . ALA A 1 92 ? 8.352 -6.568 6.766 1.00 88.06 92 ALA A O 1
ATOM 714 N N . ASP A 1 93 ? 10.538 -6.936 6.370 1.00 88.50 93 ASP A N 1
ATOM 715 C CA . ASP A 1 93 ? 10.857 -7.390 7.730 1.00 88.50 93 ASP A CA 1
ATOM 716 C C . ASP A 1 93 ? 11.005 -6.206 8.697 1.00 88.50 93 ASP A C 1
ATOM 718 O O . ASP A 1 93 ? 10.695 -6.316 9.880 1.00 88.50 93 ASP A O 1
ATOM 722 N N . ASP A 1 94 ? 11.484 -5.074 8.177 1.00 91.75 94 ASP A N 1
ATOM 723 C CA . ASP A 1 94 ? 11.718 -3.831 8.907 1.00 91.75 94 ASP A CA 1
ATOM 724 C C . ASP A 1 94 ? 10.706 -2.774 8.444 1.00 91.75 94 ASP A C 1
ATOM 726 O O . ASP A 1 94 ? 10.656 -2.420 7.261 1.00 91.75 94 ASP A O 1
ATOM 730 N N . GLN A 1 95 ? 9.881 -2.296 9.379 1.00 91.12 95 GLN A N 1
ATOM 731 C CA . GLN A 1 95 ? 8.798 -1.351 9.101 1.00 91.12 95 GLN A CA 1
ATOM 732 C C . GLN A 1 95 ? 9.305 0.053 8.753 1.00 91.12 95 GLN A C 1
ATOM 734 O O . GLN A 1 95 ? 8.703 0.712 7.903 1.00 91.12 95 GLN A O 1
ATOM 739 N N . ASP A 1 96 ? 10.409 0.500 9.351 1.00 93.06 96 ASP A N 1
ATOM 740 C CA . ASP A 1 96 ? 10.978 1.825 9.095 1.00 93.06 96 ASP A CA 1
ATOM 741 C C . ASP A 1 96 ? 11.628 1.860 7.709 1.00 93.06 96 ASP A C 1
ATOM 743 O O . ASP A 1 96 ? 11.419 2.788 6.922 1.00 93.06 96 ASP A O 1
ATOM 747 N N . GLU A 1 97 ? 12.354 0.797 7.360 1.00 89.81 97 GLU A N 1
ATOM 748 C CA . GLU A 1 97 ? 12.898 0.611 6.018 1.00 89.81 97 GLU A CA 1
ATOM 749 C C . GLU A 1 97 ? 11.784 0.520 4.965 1.00 89.81 97 GLU A C 1
ATOM 751 O O . GLU A 1 97 ? 11.897 1.100 3.878 1.00 89.81 97 GLU A O 1
ATOM 756 N N . ALA A 1 98 ? 10.700 -0.199 5.276 1.00 91.44 98 ALA A N 1
ATOM 757 C CA . ALA A 1 98 ? 9.538 -0.300 4.403 1.00 91.44 98 ALA A CA 1
ATOM 758 C C . 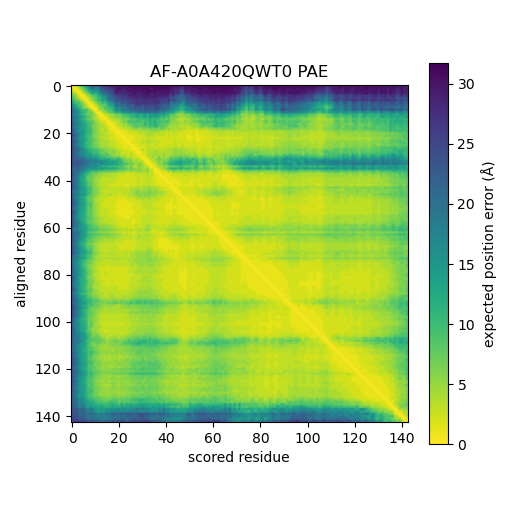ALA A 1 98 ? 8.911 1.072 4.165 1.00 91.44 98 ALA A C 1
ATOM 760 O O . ALA A 1 98 ? 8.657 1.430 3.015 1.00 91.44 98 ALA A O 1
ATOM 761 N N . ALA A 1 99 ? 8.699 1.846 5.231 1.00 93.19 99 ALA A N 1
ATOM 762 C CA . ALA A 1 99 ? 8.126 3.180 5.158 1.00 93.19 99 ALA A CA 1
ATOM 763 C C . ALA A 1 99 ? 8.996 4.120 4.310 1.00 93.19 99 ALA A C 1
ATOM 765 O O . ALA A 1 99 ? 8.470 4.772 3.407 1.00 93.19 99 ALA A O 1
ATOM 766 N N . ASP A 1 100 ? 10.317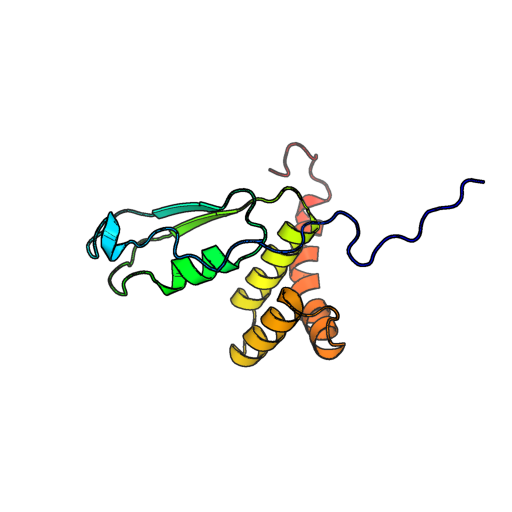 4.139 4.515 1.00 92.94 100 ASP A N 1
ATOM 767 C CA . ASP A 1 100 ? 11.247 4.932 3.694 1.00 92.94 100 ASP A CA 1
ATOM 768 C C . ASP A 1 100 ? 11.182 4.523 2.211 1.00 92.94 100 ASP A C 1
ATOM 770 O O . ASP A 1 100 ? 11.051 5.367 1.316 1.00 92.94 100 ASP A O 1
ATOM 774 N N . CYS A 1 101 ? 11.183 3.217 1.931 1.00 92.88 101 CYS A N 1
ATOM 775 C CA . CYS A 1 101 ? 11.102 2.708 0.566 1.00 92.88 101 CYS A CA 1
ATOM 776 C C . CYS A 1 101 ? 9.762 3.057 -0.104 1.00 92.88 101 CYS A C 1
ATOM 778 O O . CYS A 1 101 ? 9.748 3.528 -1.246 1.00 92.88 101 CYS A O 1
ATOM 780 N N . ILE A 1 102 ? 8.651 2.888 0.619 1.00 93.88 102 ILE A N 1
ATOM 781 C CA . ILE A 1 102 ? 7.301 3.247 0.175 1.00 93.88 102 ILE A CA 1
ATOM 782 C C . ILE A 1 102 ? 7.230 4.741 -0.127 1.00 93.88 102 ILE A C 1
ATOM 784 O O . ILE A 1 102 ? 6.797 5.101 -1.217 1.00 93.88 102 ILE A O 1
ATOM 788 N N . LEU A 1 103 ? 7.702 5.613 0.768 1.00 92.31 103 LEU A N 1
ATOM 789 C CA . LEU A 1 103 ? 7.708 7.064 0.549 1.00 92.31 103 LEU A CA 1
ATOM 790 C C . LEU A 1 103 ? 8.501 7.449 -0.702 1.00 92.31 103 LEU A C 1
ATOM 792 O O . LEU A 1 103 ? 8.076 8.320 -1.464 1.00 92.31 103 LEU A O 1
ATOM 796 N N . HIS A 1 104 ? 9.623 6.776 -0.957 1.00 92.06 104 HIS A N 1
ATOM 797 C CA . HIS A 1 104 ? 10.411 7.007 -2.160 1.00 92.06 104 HIS A CA 1
ATOM 798 C C . HIS A 1 104 ? 9.709 6.556 -3.443 1.00 92.06 104 HIS A C 1
ATOM 800 O O . HIS A 1 104 ? 9.747 7.276 -4.437 1.00 92.06 104 HIS A O 1
ATOM 806 N N . ILE A 1 105 ? 9.048 5.401 -3.436 1.00 91.31 105 ILE A N 1
ATOM 807 C CA . ILE A 1 105 ? 8.273 4.913 -4.590 1.00 91.31 105 ILE A CA 1
ATOM 808 C C . ILE A 1 105 ? 7.040 5.776 -4.826 1.00 91.31 105 ILE A C 1
ATOM 810 O O . ILE A 1 105 ? 6.628 5.990 -5.966 1.00 91.31 105 ILE A O 1
ATOM 814 N N . TRP A 1 106 ? 6.446 6.253 -3.740 1.00 91.31 106 TRP A N 1
ATOM 815 C CA . TRP A 1 106 ? 5.226 7.020 -3.789 1.00 91.31 106 TRP A CA 1
ATOM 816 C C . TRP A 1 106 ? 5.505 8.447 -4.245 1.00 91.31 106 TRP A C 1
ATOM 818 O O . TRP A 1 106 ? 4.923 8.865 -5.228 1.00 91.31 106 TRP A O 1
ATOM 828 N N . TYR A 1 107 ? 6.406 9.198 -3.616 1.00 87.44 107 TYR A N 1
ATOM 829 C CA . TYR A 1 107 ? 6.474 10.652 -3.827 1.00 87.44 107 TYR A CA 1
ATOM 830 C C . TYR A 1 107 ? 7.757 11.163 -4.485 1.00 87.44 107 TYR A C 1
ATOM 832 O O . TYR A 1 107 ? 7.841 12.350 -4.801 1.00 87.44 107 TYR A O 1
ATOM 840 N N . SER A 1 108 ? 8.771 10.320 -4.703 1.00 84.06 108 SER A N 1
ATOM 841 C CA . SER A 1 108 ? 10.015 10.788 -5.328 1.00 84.06 108 SER A CA 1
ATOM 842 C C . SER A 1 108 ? 9.950 10.739 -6.852 1.00 84.06 108 SER A C 1
ATOM 844 O O . SER A 1 108 ? 9.427 9.800 -7.443 1.00 84.06 108 SER A O 1
ATOM 846 N N . SER A 1 109 ? 10.579 11.720 -7.502 1.00 79.81 109 SER A N 1
ATOM 847 C CA . SER A 1 109 ? 10.802 11.710 -8.954 1.00 79.81 109 SER A CA 1
ATOM 848 C C . SER A 1 109 ? 11.795 10.631 -9.401 1.00 79.81 109 SER A C 1
ATOM 850 O O . SER A 1 109 ? 11.769 10.215 -10.557 1.00 79.81 109 SER A O 1
ATOM 852 N N . PHE A 1 110 ? 12.659 10.169 -8.490 1.00 82.19 110 PHE A N 1
ATOM 853 C CA . PHE A 1 110 ? 13.653 9.127 -8.734 1.00 82.19 110 PHE A CA 1
ATOM 854 C C . PHE A 1 110 ? 13.731 8.151 -7.560 1.00 82.19 110 PHE A C 1
ATOM 856 O O . PHE A 1 110 ? 13.731 8.552 -6.394 1.00 82.19 110 PHE A O 1
ATOM 863 N N . ILE A 1 111 ? 13.877 6.865 -7.877 1.00 86.50 111 ILE A N 1
ATOM 864 C CA . ILE A 1 111 ? 14.100 5.807 -6.890 1.00 86.50 111 ILE A CA 1
ATOM 865 C C . ILE A 1 111 ? 15.605 5.682 -6.639 1.00 86.50 111 ILE A C 1
ATOM 867 O O . ILE A 1 111 ? 16.399 5.579 -7.576 1.00 86.50 111 ILE A O 1
ATOM 871 N N . ARG A 1 112 ? 16.015 5.670 -5.365 1.00 89.62 112 ARG A N 1
ATOM 872 C CA . ARG A 1 112 ? 17.418 5.426 -4.998 1.00 89.62 112 ARG A CA 1
ATOM 873 C C . ARG A 1 112 ? 17.832 4.025 -5.438 1.00 89.62 112 ARG A C 1
ATOM 875 O O . ARG A 1 112 ? 17.064 3.077 -5.295 1.00 89.62 112 ARG A O 1
ATOM 882 N N . LYS A 1 113 ? 19.079 3.869 -5.888 1.00 91.38 113 LYS A N 1
ATOM 883 C CA . LYS A 1 113 ? 19.618 2.566 -6.308 1.00 91.38 113 LYS A CA 1
ATOM 884 C C . LYS A 1 113 ? 19.430 1.480 -5.240 1.00 91.38 113 LYS A C 1
ATOM 886 O O . LYS A 1 113 ? 18.964 0.397 -5.562 1.00 91.38 113 LYS A O 1
ATOM 891 N N . SER A 1 114 ? 19.698 1.803 -3.974 1.00 89.94 114 SER A N 1
ATOM 892 C CA . SER A 1 114 ? 19.483 0.897 -2.837 1.00 89.94 114 SER A CA 1
ATOM 893 C C . SER A 1 114 ? 18.039 0.399 -2.735 1.00 89.94 114 SER A C 1
ATOM 895 O O . SER A 1 114 ? 17.813 -0.777 -2.472 1.00 89.94 114 SER A O 1
ATOM 897 N N . HIS A 1 115 ? 17.056 1.273 -2.960 1.00 89.56 115 HIS A N 1
ATOM 898 C CA . HIS A 1 115 ? 15.638 0.913 -2.926 1.00 89.56 115 HIS A CA 1
ATOM 899 C C . HIS A 1 115 ? 15.280 0.064 -4.138 1.00 89.56 115 HIS A C 1
ATOM 901 O O . HIS A 1 115 ? 14.661 -0.979 -3.984 1.00 89.56 115 HIS A O 1
ATOM 907 N N . PHE A 1 116 ? 15.751 0.436 -5.329 1.00 90.62 116 PHE A N 1
ATOM 908 C CA . PHE A 1 116 ? 15.535 -0.359 -6.535 1.00 90.62 116 PHE A CA 1
ATOM 909 C C . PHE A 1 116 ? 16.094 -1.784 -6.417 1.00 90.62 116 PHE A C 1
ATOM 911 O O . PHE A 1 116 ? 15.416 -2.747 -6.779 1.00 90.62 116 PHE A O 1
ATOM 918 N N . ASP A 1 117 ? 17.300 -1.935 -5.870 1.00 91.19 117 ASP A N 1
ATOM 919 C CA . ASP A 1 117 ? 17.921 -3.243 -5.658 1.00 91.19 117 ASP A CA 1
ATOM 920 C C . ASP A 1 117 ? 17.092 -4.098 -4.682 1.00 91.19 117 ASP A C 1
ATOM 922 O O . ASP A 1 117 ? 16.836 -5.274 -4.957 1.00 91.19 117 ASP A O 1
ATOM 926 N N . LYS A 1 118 ? 16.565 -3.492 -3.607 1.00 86.75 118 LYS A N 1
ATOM 927 C CA . LYS A 1 118 ? 15.641 -4.148 -2.664 1.00 86.75 118 LYS A CA 1
ATOM 928 C C . LYS A 1 118 ? 14.340 -4.582 -3.336 1.00 86.75 118 LYS A C 1
ATOM 930 O O . LYS A 1 118 ? 13.925 -5.728 -3.161 1.00 86.75 118 LYS A O 1
ATOM 935 N N . LEU A 1 119 ? 13.728 -3.719 -4.154 1.00 87.81 119 LEU A N 1
ATOM 936 C CA . LEU A 1 119 ? 12.526 -4.064 -4.925 1.00 87.81 119 LEU A CA 1
ATOM 937 C C . LEU A 1 119 ? 12.791 -5.254 -5.839 1.00 87.81 119 LEU A C 1
ATOM 939 O O . LEU A 1 119 ? 12.028 -6.217 -5.869 1.00 87.81 119 LEU A O 1
ATOM 943 N N . LYS A 1 120 ? 13.911 -5.225 -6.561 1.00 89.81 120 LYS A N 1
ATOM 944 C CA . LYS A 1 120 ? 14.290 -6.306 -7.465 1.00 89.81 120 LYS A CA 1
ATOM 945 C C . LYS A 1 120 ? 14.518 -7.618 -6.716 1.00 89.81 120 LYS A C 1
ATOM 947 O O . LYS A 1 120 ? 14.119 -8.660 -7.225 1.00 89.81 120 LYS A O 1
ATOM 952 N N . GLN A 1 121 ? 15.139 -7.584 -5.542 1.00 89.25 121 GLN A N 1
ATOM 953 C CA . GLN A 1 121 ? 15.395 -8.782 -4.746 1.00 89.25 121 GLN A CA 1
ATOM 954 C C . GLN A 1 121 ? 14.114 -9.356 -4.127 1.00 89.25 121 GLN A C 1
ATOM 956 O O . GLN A 1 121 ? 13.902 -10.564 -4.195 1.00 89.25 121 GLN A O 1
ATOM 961 N N . ARG A 1 122 ? 13.264 -8.508 -3.538 1.00 86.50 122 ARG A N 1
ATOM 962 C CA . ARG A 1 122 ? 12.075 -8.940 -2.786 1.00 86.50 122 ARG A CA 1
ATOM 963 C C . ARG A 1 122 ? 10.866 -9.186 -3.685 1.00 86.50 122 ARG A C 1
ATOM 965 O O . ARG A 1 122 ? 10.188 -10.198 -3.558 1.00 86.50 122 ARG A O 1
ATOM 972 N N . MET A 1 123 ? 10.597 -8.277 -4.617 1.00 87.88 123 MET A N 1
ATOM 973 C CA . MET A 1 123 ? 9.323 -8.246 -5.339 1.00 87.88 123 MET A CA 1
ATOM 974 C C . MET A 1 123 ? 9.338 -9.015 -6.644 1.00 87.88 123 MET A C 1
ATOM 976 O O . MET A 1 123 ? 8.350 -9.661 -6.992 1.00 87.88 123 MET A O 1
ATOM 980 N N . ARG A 1 124 ? 10.452 -8.957 -7.383 1.00 89.56 124 ARG A N 1
ATOM 981 C CA . ARG A 1 124 ? 10.557 -9.648 -8.672 1.00 89.56 124 ARG A CA 1
ATOM 982 C C . ARG A 1 124 ? 10.227 -11.139 -8.550 1.00 89.56 124 ARG A C 1
ATOM 984 O O . ARG A 1 124 ? 9.483 -11.605 -9.405 1.00 89.56 124 ARG A O 1
ATOM 991 N N . PRO A 1 125 ? 10.699 -11.888 -7.532 1.00 91.88 125 PRO A N 1
ATOM 992 C CA . PRO A 1 125 ? 10.332 -13.297 -7.390 1.00 91.88 125 PRO A CA 1
ATOM 993 C C . PRO A 1 125 ? 8.830 -13.512 -7.167 1.00 91.88 125 PRO A C 1
ATOM 995 O O . PRO A 1 125 ? 8.262 -14.446 -7.728 1.00 91.88 125 PRO A O 1
ATOM 998 N N . LEU A 1 126 ? 8.173 -12.638 -6.395 1.00 91.50 126 LEU A N 1
ATOM 999 C CA . LEU A 1 126 ? 6.734 -12.720 -6.123 1.00 91.50 126 LEU A CA 1
ATOM 1000 C C . LEU A 1 126 ? 5.919 -12.507 -7.402 1.00 91.50 126 LEU A C 1
ATOM 1002 O O . LEU A 1 126 ? 5.052 -13.316 -7.729 1.00 91.50 126 LEU A O 1
ATOM 1006 N N . ILE A 1 127 ? 6.252 -11.459 -8.161 1.00 90.31 127 ILE A N 1
ATOM 1007 C CA . ILE A 1 127 ? 5.598 -11.148 -9.437 1.00 90.31 127 ILE A CA 1
ATOM 1008 C C . ILE A 1 127 ? 5.880 -12.257 -10.456 1.00 90.31 127 ILE A C 1
ATOM 1010 O O . ILE A 1 127 ? 4.953 -12.759 -11.087 1.00 90.31 127 ILE A O 1
ATOM 1014 N N . GLN A 1 128 ? 7.137 -12.697 -10.571 1.00 92.88 128 GLN A N 1
ATOM 1015 C CA . GLN A 1 128 ? 7.533 -13.760 -11.494 1.00 92.88 128 GLN A CA 1
ATOM 1016 C C . GLN A 1 128 ? 6.789 -15.066 -11.202 1.00 92.88 128 GLN A C 1
ATOM 1018 O O . GLN A 1 128 ? 6.304 -15.699 -12.130 1.00 92.88 128 GLN A O 1
ATOM 1023 N N . SER A 1 129 ? 6.617 -15.429 -9.927 1.00 93.25 129 SER A N 1
ATOM 1024 C CA . SER A 1 129 ? 5.849 -16.613 -9.521 1.00 93.25 129 SER A CA 1
ATOM 1025 C C . SER A 1 129 ? 4.399 -16.562 -10.008 1.00 93.25 129 SER A C 1
ATOM 1027 O O . SER A 1 129 ? 3.858 -17.573 -10.456 1.00 93.25 129 SER A O 1
ATOM 1029 N N . VAL A 1 130 ? 3.759 -15.389 -9.964 1.00 91.69 130 VAL A N 1
ATOM 1030 C CA . VAL A 1 130 ? 2.407 -15.210 -10.513 1.00 91.69 130 VAL A CA 1
ATOM 1031 C C . VAL A 1 130 ? 2.435 -15.298 -12.036 1.00 91.69 130 VAL A C 1
ATOM 1033 O O . VAL A 1 130 ? 1.657 -16.066 -12.597 1.00 91.69 130 VAL A O 1
ATOM 1036 N N . CYS A 1 131 ? 3.352 -14.588 -12.700 1.00 92.00 131 CYS A N 1
ATOM 1037 C CA . CYS A 1 131 ? 3.518 -14.641 -14.155 1.00 92.00 131 CYS A CA 1
ATOM 1038 C C . CYS A 1 131 ? 3.716 -16.079 -14.656 1.00 92.00 131 CYS A C 1
ATOM 1040 O O . CYS A 1 131 ? 3.033 -16.509 -15.582 1.00 92.00 131 CYS A O 1
ATOM 1042 N N . ASP A 1 132 ? 4.579 -16.854 -14.000 1.00 94.75 132 ASP A N 1
ATOM 1043 C CA . ASP A 1 132 ? 4.865 -18.243 -14.354 1.00 94.75 132 ASP A CA 1
ATOM 1044 C C . ASP A 1 132 ? 3.636 -19.150 -14.202 1.00 94.75 132 ASP A C 1
ATOM 1046 O O . ASP A 1 132 ? 3.469 -20.086 -14.982 1.00 94.75 132 ASP A O 1
ATOM 1050 N N . LYS A 1 133 ? 2.750 -18.859 -13.237 1.00 92.25 133 LYS A N 1
ATOM 1051 C CA . LYS A 1 133 ? 1.488 -19.590 -13.019 1.00 92.25 133 LYS A CA 1
ATOM 1052 C C . LYS A 1 133 ? 0.394 -19.243 -14.027 1.00 92.25 133 LYS A C 1
ATOM 1054 O O . LYS A 1 133 ? -0.552 -20.021 -14.172 1.00 92.25 133 LYS A O 1
ATOM 1059 N N . VAL A 1 134 ? 0.464 -18.076 -14.669 1.00 92.69 134 VAL A N 1
ATOM 1060 C CA . VAL A 1 134 ? -0.590 -17.593 -15.581 1.00 92.69 134 VAL A CA 1
ATOM 1061 C C . VAL A 1 134 ? -0.179 -17.573 -17.050 1.00 92.69 134 VAL A C 1
ATOM 1063 O O . VAL A 1 134 ? -1.059 -17.468 -17.895 1.00 92.69 134 VAL A O 1
ATOM 1066 N N . LYS A 1 135 ? 1.112 -17.726 -17.377 1.00 91.12 135 LYS A N 1
ATOM 1067 C CA . LYS A 1 135 ? 1.643 -17.622 -18.752 1.00 91.12 135 LYS A CA 1
ATOM 1068 C C . LYS A 1 135 ? 0.960 -18.535 -19.781 1.00 91.12 135 LYS A C 1
ATOM 1070 O O . LYS A 1 135 ? 0.825 -18.142 -20.932 1.00 91.12 135 LYS A O 1
ATOM 1075 N N . ASP A 1 136 ? 0.518 -19.720 -19.360 1.00 91.38 136 ASP A N 1
ATOM 1076 C CA . ASP A 1 136 ? -0.107 -20.722 -20.235 1.00 91.38 136 ASP A CA 1
ATOM 1077 C C . ASP A 1 136 ? -1.646 -20.668 -20.184 1.00 91.38 136 ASP A C 1
ATOM 1079 O O . ASP A 1 136 ? -2.329 -21.451 -20.847 1.00 91.38 136 ASP A O 1
ATOM 1083 N N . LYS A 1 137 ? -2.222 -19.759 -19.384 1.00 89.56 137 LYS A N 1
ATOM 1084 C CA . LYS A 1 137 ? -3.674 -19.614 -19.254 1.00 89.56 137 LYS A CA 1
ATOM 1085 C C . LYS A 1 137 ? -4.214 -18.689 -20.348 1.00 89.56 137 LYS A C 1
ATOM 1087 O O . LYS A 1 137 ? -3.629 -17.639 -20.613 1.00 89.56 137 LYS A O 1
ATOM 1092 N N . PRO A 1 138 ? -5.359 -19.020 -20.970 1.00 83.56 138 PRO A N 1
ATOM 1093 C CA . PRO A 1 138 ? -5.991 -18.119 -21.923 1.00 83.56 138 PRO A CA 1
ATOM 1094 C C . PRO A 1 138 ? -6.417 -16.829 -21.210 1.00 83.56 138 PRO A C 1
ATOM 1096 O O . PRO A 1 138 ? -6.901 -16.881 -20.082 1.00 83.56 138 PRO A O 1
ATOM 1099 N N . ALA A 1 139 ? -6.304 -15.677 -21.881 1.00 75.50 139 ALA A N 1
ATOM 1100 C CA . ALA A 1 139 ? -6.589 -14.361 -21.288 1.00 75.50 139 ALA A CA 1
ATOM 1101 C C . ALA A 1 139 ? -7.977 -14.263 -20.621 1.00 75.50 139 ALA A C 1
ATOM 1103 O O . ALA A 1 139 ? -8.137 -13.583 -19.614 1.00 75.50 139 ALA A O 1
ATOM 1104 N N . LYS A 1 140 ? -8.967 -15.005 -21.136 1.00 70.81 140 LYS A N 1
ATOM 1105 C CA . LYS A 1 140 ? -10.330 -15.093 -20.581 1.00 70.81 140 LYS A CA 1
ATOM 1106 C C . LYS A 1 140 ? -10.433 -15.825 -19.230 1.00 70.81 140 LYS A C 1
ATOM 1108 O O . LYS A 1 140 ? -11.517 -15.861 -18.673 1.00 70.81 140 LYS A O 1
ATOM 1113 N N . MET A 1 141 ? -9.355 -16.445 -18.744 1.00 66.06 141 MET A N 1
ATOM 1114 C CA . MET A 1 141 ? -9.292 -17.174 -17.467 1.00 66.06 141 MET A CA 1
ATOM 1115 C C . MET A 1 141 ? -8.325 -16.532 -16.456 1.00 66.06 141 MET A C 1
ATOM 1117 O O . MET A 1 141 ? -7.995 -17.155 -15.448 1.00 66.06 141 MET A O 1
ATOM 1121 N N . ILE A 1 142 ? -7.808 -15.331 -16.747 1.00 63.00 142 ILE A N 1
ATOM 1122 C CA . ILE A 1 142 ? -6.891 -14.597 -15.855 1.00 63.00 142 ILE A CA 1
ATOM 1123 C C . ILE A 1 142 ? -7.666 -13.696 -14.866 1.00 63.00 142 ILE A C 1
ATOM 1125 O O . ILE A 1 142 ? -7.068 -13.174 -13.929 1.00 63.00 142 ILE A O 1
ATOM 1129 N N . LEU A 1 143 ? -8.992 -13.586 -15.013 1.00 50.88 143 LEU A N 1
ATOM 1130 C CA . LEU A 1 143 ? -9.899 -12.859 -14.120 1.00 50.88 143 LEU A CA 1
ATOM 1131 C C . LEU A 1 143 ? -11.099 -13.737 -13.764 1.00 50.88 143 LEU A C 1
ATOM 1133 O O . LEU A 1 143 ? -11.714 -14.272 -14.716 1.00 50.88 143 LEU A O 1
#

pLDDT: mean 86.51, std 11.48, range [38.28, 9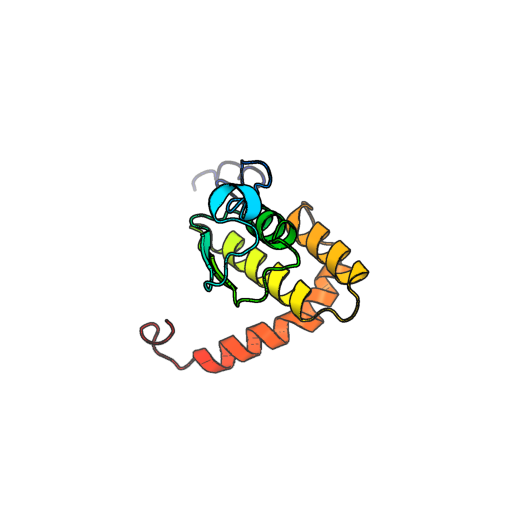6.25]

InterPro domains:
  IPR027974 Domain of unknown function DUF4470 [PF14737] (15-111)

Foldseek 3Di:
DDDDDPQDVVHPDLQADPDAADQPCLPCVPVRLPPADEEEEECEQVSACRNVVSNVVNRRPSHPHHYHYHYDHPDVVNVVLRVLLVQLCVFPPDNVVSVVLNCCSRDNPDHDPVSVVVSCVRPVVVVVVVCVVPVPPDPVPND

Sequence (143 aa):
MRDEDPVTFGGKKYLFGNVPALDVLRLGAHEGEACGNQLRLLFSASGDLRNVVQTITQLPPSYEQPIEIIMDDHEFDVVARNVIILLLALTADDQDEAADCILHIWYSSFIRKSHFDKLKQRMRPLIQSVCDKVKDKPAKMIL

Mean predicted aligned error: 7.13 Å

Solvent-accessible surface area (backbone atoms only — not comparable to full-atom values): 8833 Å² total; per-residue (Å²): 138,78,86,76,74,82,77,54,91,71,63,95,61,75,70,57,55,93,64,79,69,38,55,82,66,49,43,61,83,71,70,32,65,78,52,82,63,71,48,76,45,76,40,70,66,37,34,47,59,50,37,57,53,38,28,63,74,62,53,54,92,72,53,83,58,65,74,47,78,47,75,46,50,90,49,64,69,36,48,51,50,48,52,51,45,51,51,40,72,74,68,48,92,48,67,68,61,31,49,55,46,40,50,32,70,69,75,43,98,63,72,52,66,74,49,51,53,48,46,54,67,64,45,47,58,58,53,46,56,52,49,70,74,45,70,90,54,58,79,87,72,77,112